Protein AF-A0A354R868-F1 (afdb_monomer)

Sequence (65 aa):
MMDIVKKNGDKIDFGKIAKALNCEVVGISAQHGTGCREAAAEIVKLARAGKKGEVPHVFTGSVEH

Structure (mmCIF, N/CA/C/O backbone):
data_AF-A0A354R868-F1
#
_entry.id   AF-A0A354R868-F1
#
loop_
_atom_site.group_PDB
_atom_site.id
_atom_site.type_symbol
_atom_site.label_atom_id
_atom_site.label_alt_id
_atom_site.label_comp_id
_atom_site.label_asym_id
_atom_site.label_entity_id
_atom_site.label_seq_id
_atom_site.pdbx_PDB_ins_code
_atom_site.Cartn_x
_atom_site.Cartn_y
_atom_site.Cartn_z
_atom_site.occupancy
_atom_site.B_iso_or_equiv
_atom_site.auth_seq_id
_atom_site.auth_comp_id
_atom_site.auth_asym_id
_atom_site.auth_atom_id
_atom_site.pdbx_PDB_model_num
ATOM 1 N N . MET A 1 1 ? -9.301 7.228 2.820 1.00 84.00 1 MET A N 1
ATOM 2 C CA . MET A 1 1 ? -9.105 6.896 4.250 1.00 84.00 1 MET A CA 1
ATOM 3 C C . MET A 1 1 ? -9.673 5.508 4.506 1.00 84.00 1 MET A C 1
ATOM 5 O O . MET A 1 1 ? -10.877 5.352 4.348 1.00 84.00 1 MET A O 1
ATOM 9 N N . MET A 1 2 ? -8.850 4.512 4.857 1.00 88.88 2 MET A N 1
ATOM 10 C CA . MET A 1 2 ? -9.359 3.142 5.066 1.00 88.88 2 MET A CA 1
ATOM 11 C C . MET A 1 2 ? -10.286 2.992 6.274 1.00 88.88 2 MET A C 1
ATOM 13 O O . MET A 1 2 ? -11.163 2.134 6.250 1.00 88.88 2 MET A O 1
ATOM 17 N N . ASP A 1 3 ? -10.149 3.848 7.289 1.00 88.94 3 ASP A N 1
ATOM 18 C CA . ASP A 1 3 ? -11.044 3.828 8.454 1.00 88.94 3 ASP A CA 1
ATOM 19 C C . ASP A 1 3 ? -12.505 4.086 8.074 1.00 88.94 3 ASP A C 1
ATOM 21 O O . ASP A 1 3 ? -13.398 3.341 8.466 1.00 88.94 3 ASP A O 1
ATOM 25 N N . ILE A 1 4 ? -12.747 5.101 7.240 1.00 89.50 4 ILE A N 1
ATOM 26 C CA . ILE A 1 4 ? -14.100 5.470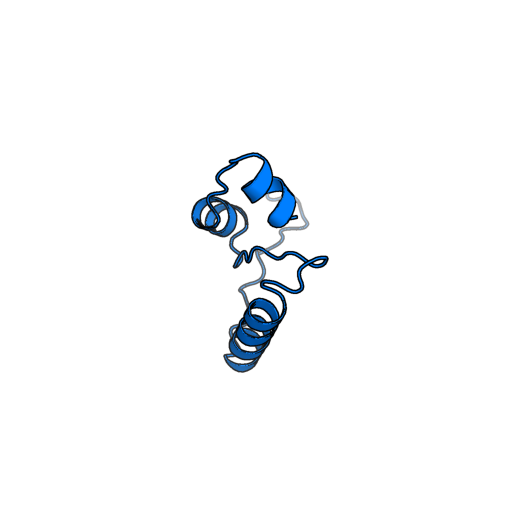 6.804 1.00 89.50 4 ILE A CA 1
ATOM 27 C C . ILE A 1 4 ? -14.698 4.375 5.922 1.00 89.50 4 ILE A C 1
ATOM 29 O O . ILE A 1 4 ? -15.849 4.001 6.106 1.00 89.50 4 ILE A O 1
ATOM 33 N N . VAL A 1 5 ? -13.902 3.825 5.004 1.00 89.62 5 VAL A N 1
ATOM 34 C CA . VAL A 1 5 ? -14.323 2.741 4.103 1.00 89.62 5 VAL A CA 1
ATOM 35 C C . VAL A 1 5 ? -14.768 1.522 4.913 1.00 89.62 5 VAL A C 1
ATOM 37 O O . VAL A 1 5 ? -15.862 1.005 4.706 1.00 89.62 5 VAL A O 1
ATOM 40 N N . LYS A 1 6 ? -13.972 1.112 5.910 1.00 87.50 6 LYS A N 1
ATOM 41 C CA . LYS A 1 6 ? -14.321 -0.009 6.789 1.00 87.50 6 LYS A CA 1
ATOM 42 C C . LYS A 1 6 ? -15.546 0.296 7.651 1.00 87.50 6 LYS A C 1
ATOM 44 O O . LYS A 1 6 ? -16.385 -0.581 7.834 1.00 87.50 6 LYS A O 1
ATOM 49 N N . LYS A 1 7 ? -15.658 1.527 8.159 1.00 90.31 7 LYS A N 1
ATOM 50 C CA . LYS A 1 7 ? -16.802 1.985 8.961 1.00 90.31 7 LYS A CA 1
ATOM 51 C C . LYS A 1 7 ? -18.107 1.998 8.161 1.00 90.31 7 LYS A C 1
ATOM 53 O O . LYS A 1 7 ? -19.143 1.645 8.711 1.00 90.31 7 LYS A O 1
ATOM 58 N N . ASN A 1 8 ? -18.049 2.366 6.885 1.00 92.19 8 ASN A N 1
ATOM 59 C CA . ASN A 1 8 ? -19.203 2.373 5.987 1.00 92.19 8 ASN A CA 1
ATOM 60 C C . ASN A 1 8 ? -19.542 0.981 5.427 1.00 92.19 8 ASN A C 1
ATOM 62 O O . ASN A 1 8 ? -20.617 0.798 4.865 1.00 92.19 8 ASN A O 1
ATOM 66 N N . GLY A 1 9 ? -18.659 -0.010 5.597 1.00 90.56 9 GLY A N 1
ATOM 67 C CA . GLY A 1 9 ? -18.845 -1.361 5.060 1.00 90.56 9 GLY A CA 1
ATOM 68 C C . GLY A 1 9 ? -18.512 -1.491 3.570 1.00 90.56 9 GLY A C 1
ATOM 69 O O . GLY A 1 9 ? -18.776 -2.536 2.971 1.00 90.56 9 GLY A O 1
ATOM 70 N N . ASP A 1 10 ? -17.906 -0.461 2.980 1.00 90.69 10 ASP A N 1
ATOM 71 C CA . ASP A 1 10 ? -17.442 -0.467 1.600 1.00 90.69 10 ASP A CA 1
ATOM 72 C C . ASP A 1 10 ? -16.280 -1.450 1.417 1.00 90.69 10 ASP A C 1
ATOM 74 O O . ASP A 1 10 ? -15.380 -1.574 2.255 1.00 90.69 10 ASP A O 1
ATOM 78 N N . LYS A 1 11 ? -16.274 -2.147 0.279 1.00 89.00 11 LYS A N 1
ATOM 79 C CA . LYS A 1 11 ? -15.201 -3.071 -0.102 1.00 89.00 11 LYS A CA 1
ATOM 80 C C . LYS A 1 11 ? -14.450 -2.503 -1.291 1.00 89.00 11 LYS A C 1
ATOM 82 O O . LYS A 1 11 ? -15.025 -2.299 -2.355 1.00 89.00 11 LYS A O 1
ATOM 87 N N . ILE A 1 12 ? -13.156 -2.273 -1.102 1.00 89.81 12 ILE A N 1
ATOM 88 C CA . ILE A 1 12 ? -12.265 -1.787 -2.152 1.00 89.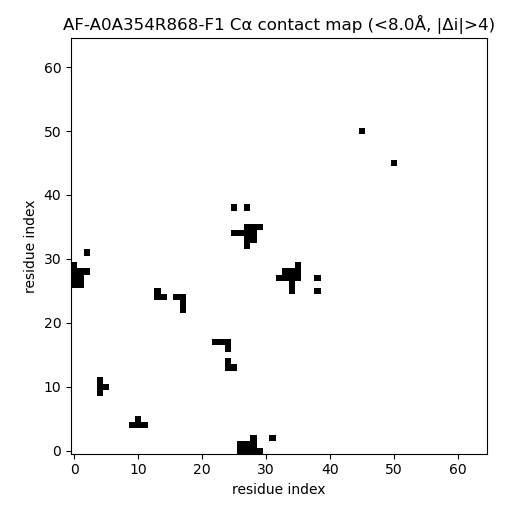81 12 ILE A CA 1
ATOM 89 C C . ILE A 1 12 ? -11.382 -2.941 -2.624 1.00 89.81 12 ILE A C 1
ATOM 91 O O . ILE A 1 12 ? -10.597 -3.499 -1.860 1.00 89.81 12 ILE A O 1
ATOM 95 N N . ASP A 1 13 ? -11.505 -3.275 -3.907 1.00 91.25 13 ASP A N 1
ATOM 96 C CA . ASP A 1 13 ? -10.656 -4.256 -4.581 1.00 91.25 13 ASP A CA 1
ATOM 97 C C . ASP A 1 13 ? -9.309 -3.627 -4.967 1.00 91.25 13 ASP A C 1
ATOM 99 O O . ASP A 1 13 ? -9.122 -3.141 -6.087 1.00 91.25 13 ASP A O 1
ATOM 103 N N . PHE A 1 14 ? -8.335 -3.674 -4.059 1.00 89.50 14 PHE A N 1
ATOM 104 C CA . PHE A 1 14 ? -6.989 -3.150 -4.315 1.00 89.50 14 PHE A CA 1
ATOM 105 C C . PHE A 1 14 ? -6.313 -3.788 -5.535 1.00 89.50 14 PHE A C 1
ATOM 107 O O . PHE A 1 14 ? -5.624 -3.090 -6.268 1.00 89.50 14 PHE A O 1
ATOM 114 N N . GLY A 1 15 ? -6.563 -5.071 -5.819 1.00 89.75 15 GLY A N 1
ATOM 115 C CA . GLY A 1 15 ? -5.988 -5.752 -6.984 1.00 89.75 15 GLY A CA 1
ATOM 116 C C . GLY A 1 15 ? -6.484 -5.206 -8.329 1.00 89.75 15 GLY A C 1
ATOM 117 O O . GLY A 1 15 ? -5.698 -5.058 -9.264 1.00 89.75 15 GLY A O 1
ATOM 118 N N . LYS A 1 16 ? -7.773 -4.847 -8.432 1.00 92.00 16 LYS A N 1
ATOM 119 C CA . LYS A 1 16 ? -8.320 -4.225 -9.652 1.00 92.00 16 LYS A CA 1
ATOM 120 C C . LYS A 1 16 ? -7.736 -2.832 -9.862 1.00 92.00 16 LYS A C 1
ATOM 122 O O . LYS A 1 16 ? -7.373 -2.491 -10.983 1.00 92.00 16 LYS A O 1
ATOM 127 N N . ILE A 1 17 ? -7.612 -2.059 -8.783 1.00 89.81 17 ILE A N 1
ATOM 128 C CA . ILE A 1 17 ? -7.026 -0.716 -8.822 1.00 89.81 17 ILE A CA 1
ATOM 129 C C . ILE A 1 17 ? -5.540 -0.801 -9.178 1.00 89.81 17 ILE A C 1
ATOM 131 O O . ILE A 1 17 ? -5.092 -0.084 -10.064 1.00 89.81 17 ILE A O 1
ATOM 135 N N . ALA A 1 18 ? -4.795 -1.719 -8.562 1.00 89.31 18 ALA A N 1
ATOM 136 C CA . ALA A 1 18 ? -3.383 -1.928 -8.856 1.00 89.31 18 ALA A CA 1
ATOM 137 C C . ALA A 1 18 ? -3.152 -2.300 -10.325 1.00 89.31 18 ALA A C 1
ATOM 139 O O . ALA A 1 18 ? -2.271 -1.743 -10.973 1.00 89.31 18 ALA A O 1
ATOM 140 N N . LYS A 1 19 ? -4.002 -3.171 -10.886 1.00 88.56 19 LYS A N 1
ATOM 141 C CA . LYS A 1 19 ? -3.968 -3.513 -12.313 1.00 88.56 19 LYS A CA 1
ATOM 142 C C . LYS A 1 19 ? -4.283 -2.314 -13.209 1.00 88.56 19 LYS A C 1
ATOM 144 O O . LYS A 1 19 ? -3.623 -2.136 -14.225 1.00 88.56 19 LYS A O 1
ATOM 149 N N . ALA A 1 20 ? -5.279 -1.507 -12.848 1.00 90.00 20 ALA A N 1
ATOM 150 C CA . ALA A 1 20 ? -5.670 -0.333 -13.628 1.00 90.00 20 ALA A CA 1
ATOM 151 C C . ALA A 1 20 ? -4.606 0.776 -13.600 1.00 90.00 20 ALA A C 1
ATOM 153 O O . ALA A 1 20 ? -4.387 1.441 -14.606 1.00 90.00 20 ALA A O 1
ATOM 154 N N . LEU A 1 21 ? -3.938 0.963 -12.460 1.00 86.38 21 LEU A N 1
ATOM 155 C CA . LEU A 1 21 ? -2.893 1.973 -12.274 1.00 86.38 21 LEU A CA 1
ATOM 156 C C . LEU A 1 21 ? -1.493 1.468 -12.641 1.00 86.38 21 LEU A C 1
ATOM 158 O O . LEU A 1 21 ? -0.548 2.253 -12.626 1.00 86.38 21 LEU A O 1
ATOM 162 N N . ASN A 1 22 ? -1.353 0.170 -12.929 1.00 83.12 22 ASN A N 1
ATOM 163 C CA . ASN A 1 22 ? -0.074 -0.518 -13.107 1.00 83.12 22 ASN A CA 1
ATOM 164 C C . ASN A 1 22 ? 0.938 -0.192 -11.990 1.00 83.12 22 ASN A C 1
ATOM 166 O O . ASN A 1 22 ? 2.126 0.021 -12.229 1.00 83.12 22 ASN A O 1
ATOM 170 N N . CYS A 1 23 ? 0.443 -0.095 -10.759 1.00 83.12 23 CYS A N 1
ATOM 171 C CA . CYS A 1 23 ? 1.211 0.310 -9.591 1.00 83.12 23 CYS A CA 1
ATOM 172 C C . CYS A 1 23 ? 0.686 -0.432 -8.365 1.00 83.12 23 CYS A C 1
ATOM 174 O O . CYS A 1 23 ? -0.495 -0.773 -8.296 1.00 83.12 23 CYS A O 1
ATOM 176 N N . GLU A 1 24 ? 1.554 -0.688 -7.393 1.00 85.69 24 GLU A N 1
ATOM 177 C CA . GLU A 1 24 ? 1.129 -1.290 -6.138 1.00 85.69 24 GLU A CA 1
ATOM 178 C C . GLU A 1 24 ? 0.278 -0.302 -5.334 1.00 85.69 24 GLU A C 1
ATOM 180 O O . GLU A 1 24 ? 0.587 0.886 -5.234 1.00 85.69 24 GLU A O 1
ATOM 185 N N . VAL A 1 25 ? -0.826 -0.793 -4.772 1.00 89.31 25 VAL A N 1
ATOM 186 C CA . VAL A 1 25 ? -1.779 0.033 -4.029 1.00 89.31 25 VAL A CA 1
ATOM 187 C C . VAL A 1 25 ? -1.912 -0.520 -2.627 1.00 89.31 25 VAL A C 1
ATOM 189 O O . VAL A 1 25 ? -2.292 -1.672 -2.432 1.00 89.31 25 VAL A O 1
ATOM 192 N N . VAL A 1 26 ? -1.654 0.341 -1.649 1.00 88.38 26 VAL A N 1
ATOM 193 C CA . VAL A 1 26 ? -1.750 0.019 -0.228 1.00 88.38 26 VAL A CA 1
ATOM 194 C C . VAL A 1 26 ? -2.766 0.932 0.446 1.00 88.38 26 VAL A C 1
ATOM 196 O O . VAL A 1 26 ? -2.814 2.141 0.214 1.00 88.38 26 VAL A O 1
ATOM 199 N N . GLY A 1 27 ? -3.621 0.348 1.281 1.00 88.38 27 GLY A N 1
ATOM 200 C CA . GLY A 1 27 ? -4.587 1.091 2.078 1.00 88.38 27 GLY A CA 1
ATOM 201 C C . GLY A 1 27 ? -3.968 1.575 3.386 1.00 88.38 27 GLY A C 1
ATOM 202 O O . GLY A 1 27 ? -3.436 0.772 4.147 1.00 88.38 27 GLY A O 1
ATOM 203 N N . ILE A 1 28 ? -4.091 2.871 3.684 1.00 91.19 28 ILE A N 1
ATOM 204 C CA . ILE A 1 28 ? -3.629 3.445 4.9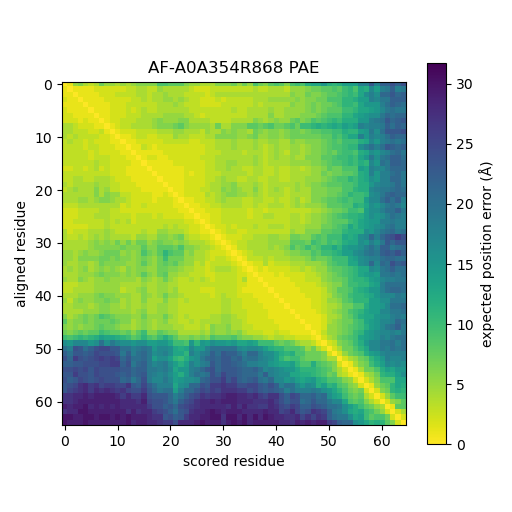56 1.00 91.19 28 ILE A CA 1
ATOM 205 C C . ILE A 1 28 ? -4.750 4.165 5.717 1.00 91.19 28 ILE A C 1
ATOM 207 O O . ILE A 1 28 ? -5.717 4.680 5.133 1.00 91.19 28 ILE A O 1
ATOM 211 N N . SER A 1 29 ? -4.587 4.237 7.037 1.00 88.75 29 SER A N 1
ATOM 212 C CA . SER A 1 29 ? -5.349 5.114 7.923 1.00 88.75 29 SER A CA 1
ATOM 213 C C . SER A 1 29 ? -4.389 5.939 8.772 1.00 88.75 29 SER A C 1
ATOM 215 O O . SER A 1 29 ? -3.813 5.444 9.739 1.00 88.75 29 SER A O 1
ATOM 217 N N . ALA A 1 30 ? -4.214 7.208 8.396 1.00 85.56 30 ALA A N 1
ATOM 218 C CA . ALA A 1 30 ? -3.303 8.114 9.090 1.00 85.56 30 ALA A CA 1
ATOM 219 C C . ALA A 1 30 ? -3.746 8.373 10.540 1.00 85.56 30 ALA A C 1
ATOM 221 O O . ALA A 1 30 ? -2.917 8.362 11.442 1.00 85.56 30 ALA A O 1
ATOM 222 N N . GLN A 1 31 ? -5.055 8.533 10.769 1.00 86.81 31 GLN A N 1
ATOM 223 C CA . GLN A 1 31 ? -5.613 8.823 12.096 1.00 86.81 31 GLN A CA 1
ATOM 224 C C . GLN A 1 31 ? -5.414 7.666 13.085 1.00 86.81 31 GLN A C 1
ATOM 226 O O . GLN A 1 31 ? -5.243 7.899 14.274 1.00 86.81 31 GLN A O 1
ATOM 231 N N . HIS A 1 32 ? -5.410 6.426 12.591 1.00 83.38 32 HIS A N 1
ATOM 232 C CA . HIS A 1 32 ? -5.244 5.218 13.405 1.00 83.38 32 HIS A CA 1
ATOM 233 C C . HIS A 1 32 ? -3.844 4.595 13.259 1.00 83.38 32 HIS A C 1
ATOM 235 O O . HIS A 1 32 ? -3.621 3.461 13.680 1.00 83.38 32 HIS A O 1
ATOM 241 N N . GLY A 1 33 ? -2.900 5.288 12.609 1.00 81.56 33 GLY A N 1
ATOM 242 C CA . GLY A 1 33 ? -1.521 4.822 12.419 1.00 81.56 33 GLY A CA 1
ATOM 243 C C . GLY A 1 33 ? -1.382 3.472 11.698 1.00 81.56 33 GLY A C 1
ATOM 244 O O . GLY A 1 33 ? -0.341 2.824 11.799 1.00 81.56 33 GLY A O 1
ATOM 245 N N . THR A 1 34 ? -2.419 3.022 10.990 1.00 84.69 34 THR A N 1
ATOM 246 C CA . THR A 1 34 ? -2.494 1.676 10.406 1.00 84.69 34 THR A CA 1
ATOM 247 C C . THR A 1 34 ? -2.076 1.709 8.936 1.00 84.69 34 THR A C 1
ATOM 249 O O . THR A 1 34 ? -2.481 2.599 8.186 1.00 84.69 34 THR A O 1
ATOM 252 N N . GLY A 1 35 ? -1.260 0.742 8.510 1.00 81.94 35 GLY A N 1
ATOM 253 C CA . GLY A 1 35 ? -0.800 0.598 7.121 1.00 81.94 35 GLY A CA 1
ATOM 254 C C . GLY A 1 35 ? 0.401 1.470 6.737 1.00 81.94 35 GLY A C 1
ATOM 255 O O . GLY A 1 35 ? 1.077 1.158 5.765 1.00 81.94 35 GLY A O 1
ATOM 256 N N . CYS A 1 36 ? 0.742 2.507 7.511 1.00 85.69 36 CYS A N 1
ATOM 257 C CA . CYS A 1 36 ? 1.858 3.403 7.177 1.00 85.69 36 CYS A CA 1
ATOM 258 C C . CYS A 1 36 ? 3.238 2.726 7.267 1.00 85.69 36 CYS A C 1
ATOM 260 O O . CYS A 1 36 ? 4.082 2.953 6.404 1.00 85.69 36 CYS A O 1
ATOM 262 N N . ARG A 1 37 ? 3.483 1.895 8.294 1.00 86.75 37 ARG A N 1
ATOM 263 C CA . ARG A 1 37 ? 4.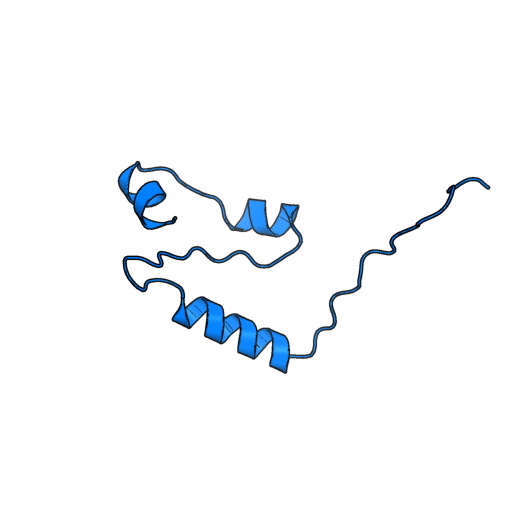768 1.178 8.442 1.00 86.75 37 ARG A CA 1
ATOM 264 C C . ARG A 1 37 ? 4.964 0.108 7.373 1.00 86.75 37 ARG A C 1
ATOM 266 O O . ARG A 1 37 ? 6.038 0.050 6.792 1.00 86.75 37 ARG A O 1
ATOM 273 N N . GLU A 1 38 ? 3.931 -0.684 7.104 1.00 86.38 38 GLU A N 1
ATOM 274 C CA . GLU A 1 38 ? 3.949 -1.705 6.046 1.00 86.38 38 GLU A CA 1
ATOM 275 C C . GLU A 1 38 ? 4.166 -1.067 4.671 1.00 86.38 38 GLU A C 1
ATOM 277 O O . GLU A 1 38 ? 5.045 -1.491 3.928 1.00 86.38 38 GLU A O 1
ATOM 282 N N . ALA A 1 39 ? 3.447 0.023 4.374 1.00 87.06 39 ALA A N 1
ATOM 283 C CA . ALA A 1 39 ? 3.646 0.789 3.147 1.00 87.06 39 ALA A CA 1
ATOM 284 C C . ALA A 1 39 ? 5.095 1.281 3.016 1.00 87.06 39 ALA A C 1
ATOM 286 O O . ALA A 1 39 ? 5.718 1.106 1.974 1.00 87.06 39 ALA A O 1
ATOM 287 N N . ALA A 1 40 ? 5.659 1.858 4.081 1.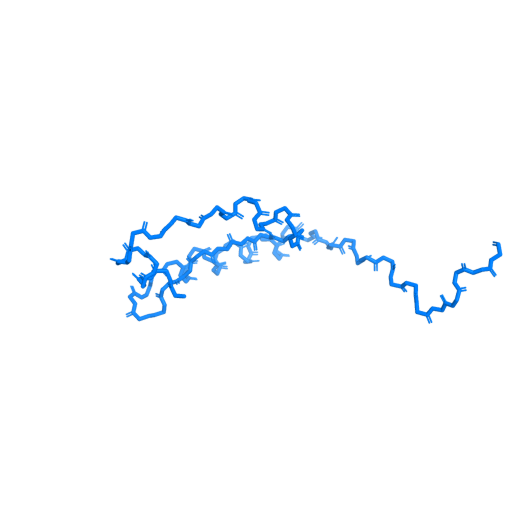00 87.19 40 ALA A N 1
ATOM 288 C CA . ALA A 1 40 ? 7.046 2.312 4.075 1.00 87.19 40 ALA A CA 1
ATOM 289 C C . ALA A 1 40 ? 8.042 1.153 3.883 1.00 87.19 40 ALA A C 1
ATOM 291 O O . ALA A 1 40 ? 9.019 1.305 3.151 1.00 87.19 40 ALA A O 1
ATOM 292 N N . ALA A 1 41 ? 7.797 -0.000 4.508 1.00 88.19 41 ALA A N 1
ATOM 293 C CA . ALA A 1 41 ? 8.651 -1.176 4.383 1.00 88.19 41 ALA A CA 1
ATOM 294 C C . ALA A 1 41 ? 8.659 -1.735 2.951 1.00 88.19 41 ALA A C 1
ATOM 296 O O . ALA A 1 41 ? 9.740 -1.963 2.402 1.00 88.19 41 ALA A O 1
ATOM 297 N N . GLU A 1 42 ? 7.491 -1.883 2.315 1.00 86.12 42 GLU A N 1
ATOM 298 C CA . GLU A 1 42 ? 7.413 -2.324 0.915 1.00 86.12 42 GLU A CA 1
ATOM 299 C C . GLU A 1 42 ? 8.046 -1.301 -0.036 1.00 86.12 42 GLU A C 1
ATOM 301 O O . GLU A 1 42 ? 8.814 -1.692 -0.911 1.00 86.12 42 GLU A O 1
ATOM 306 N N . ILE A 1 43 ? 7.860 0.007 0.183 1.00 86.62 43 ILE A N 1
ATOM 307 C CA . ILE A 1 43 ? 8.541 1.044 -0.615 1.00 86.62 43 ILE A CA 1
ATOM 308 C C . ILE A 1 43 ? 10.064 0.890 -0.528 1.00 86.62 43 ILE A C 1
ATOM 310 O O . ILE A 1 43 ? 10.751 0.906 -1.550 1.00 86.62 43 ILE A O 1
ATOM 314 N N . VAL A 1 44 ? 10.613 0.710 0.678 1.00 88.94 44 VAL A N 1
ATOM 315 C CA . VAL A 1 44 ? 12.060 0.523 0.873 1.00 88.94 44 VAL A CA 1
ATOM 316 C C . VAL A 1 44 ? 12.547 -0.754 0.191 1.00 88.94 44 VAL A C 1
ATOM 318 O O . VAL A 1 44 ? 13.618 -0.757 -0.420 1.00 88.94 44 VAL A O 1
ATOM 321 N N . LYS A 1 45 ? 11.775 -1.838 0.263 1.00 87.88 45 LYS A N 1
ATOM 322 C CA . LYS A 1 45 ? 12.090 -3.110 -0.393 1.00 87.88 45 LYS A CA 1
ATOM 323 C C . LYS A 1 45 ? 12.075 -2.982 -1.918 1.00 87.88 45 LYS A C 1
ATOM 325 O O . LYS A 1 45 ? 13.023 -3.426 -2.560 1.00 87.88 45 LYS A O 1
ATOM 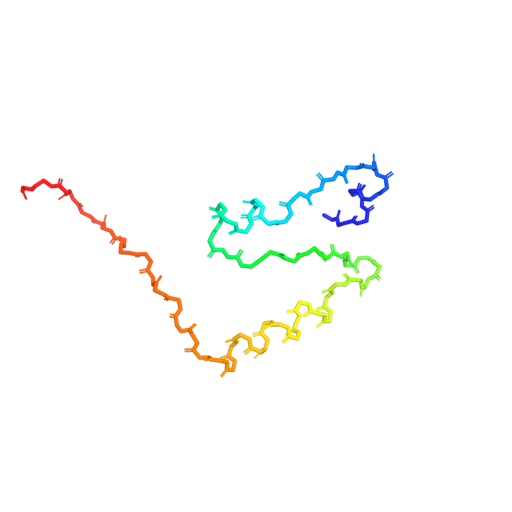330 N N . LEU A 1 46 ? 11.060 -2.336 -2.491 1.00 83.81 46 LEU A N 1
ATOM 331 C CA . LEU A 1 46 ? 10.955 -2.070 -3.928 1.00 83.81 46 LEU A CA 1
ATOM 332 C C . LEU A 1 46 ? 12.099 -1.177 -4.419 1.00 83.81 46 LEU A C 1
ATOM 334 O O . LEU A 1 46 ? 12.737 -1.490 -5.424 1.00 83.81 46 LEU A O 1
ATOM 338 N N . ALA A 1 47 ? 12.419 -0.116 -3.674 1.00 84.62 47 ALA A N 1
ATOM 339 C CA . ALA A 1 47 ? 13.542 0.766 -3.979 1.00 84.62 47 ALA A CA 1
ATOM 340 C C . ALA A 1 47 ? 14.883 0.012 -3.959 1.00 84.62 47 ALA A C 1
ATOM 342 O O . ALA A 1 47 ? 15.706 0.185 -4.857 1.00 84.62 47 ALA A O 1
ATOM 343 N N . ARG A 1 48 ? 15.090 -0.875 -2.974 1.00 86.31 48 ARG A N 1
ATOM 344 C CA . ARG A 1 48 ? 16.284 -1.734 -2.884 1.00 86.31 48 ARG A CA 1
ATOM 345 C C . ARG A 1 48 ? 16.353 -2.790 -3.983 1.00 86.31 48 ARG A C 1
ATOM 347 O O . ARG A 1 48 ? 17.450 -3.117 -4.420 1.00 86.31 48 ARG A O 1
ATOM 354 N N . ALA A 1 49 ? 15.215 -3.314 -4.432 1.00 83.94 49 ALA A N 1
ATOM 355 C CA . ALA A 1 49 ? 15.154 -4.294 -5.513 1.00 83.94 49 ALA A CA 1
ATOM 356 C C . ALA A 1 49 ? 15.588 -3.714 -6.872 1.00 83.94 49 ALA A C 1
ATOM 358 O O . ALA A 1 49 ? 15.847 -4.475 -7.801 1.00 83.94 49 ALA A O 1
ATOM 359 N N . GLY A 1 50 ? 15.674 -2.384 -7.007 1.00 68.00 50 GLY A N 1
ATOM 360 C CA . GLY A 1 50 ? 16.280 -1.733 -8.170 1.00 68.00 50 GLY A CA 1
ATOM 361 C C . GLY A 1 50 ? 15.507 -1.908 -9.480 1.00 68.00 50 GLY A C 1
ATOM 362 O O . GLY A 1 50 ? 16.042 -1.586 -10.542 1.00 68.00 50 GLY A O 1
ATOM 363 N N . LYS A 1 51 ? 14.254 -2.388 -9.435 1.00 64.62 51 LYS A N 1
ATOM 364 C CA . LYS A 1 51 ? 13.367 -2.414 -10.604 1.00 64.62 51 LYS A CA 1
ATOM 365 C C . LYS A 1 51 ? 13.049 -0.977 -11.009 1.00 64.62 51 LYS A C 1
ATOM 367 O O . LYS A 1 51 ? 12.144 -0.350 -10.466 1.00 64.62 51 LYS A O 1
ATOM 372 N N . LYS A 1 52 ? 13.797 -0.458 -11.980 1.00 60.47 52 LYS A N 1
ATOM 373 C CA . LYS A 1 52 ? 13.385 0.720 -12.741 1.00 60.47 52 LYS A CA 1
ATOM 374 C C . LYS A 1 52 ? 12.117 0.320 -13.485 1.00 60.47 52 LYS A C 1
ATOM 376 O O . LYS A 1 52 ? 12.175 -0.556 -14.343 1.00 60.47 52 LYS A O 1
ATOM 381 N N . GLY A 1 53 ? 10.979 0.893 -13.100 1.00 60.47 53 GLY A N 1
ATOM 382 C CA . GLY A 1 53 ? 9.765 0.756 -13.893 1.00 60.47 53 GLY A CA 1
ATOM 383 C C . GL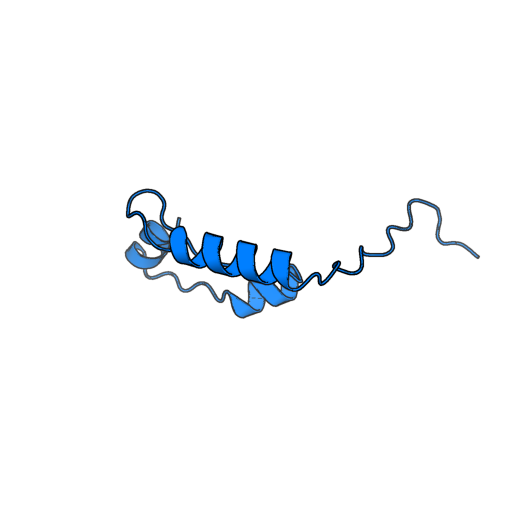Y A 1 53 ? 10.076 1.223 -15.310 1.00 60.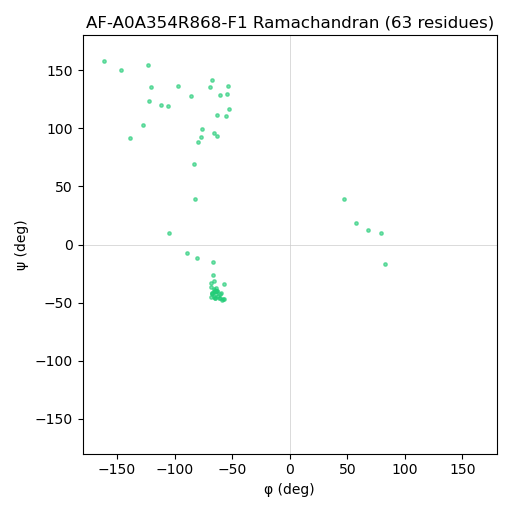47 53 GLY A C 1
ATOM 384 O O . GLY A 1 53 ? 10.674 2.289 -15.478 1.00 60.47 53 GLY A O 1
ATOM 385 N N . GLU A 1 54 ? 9.740 0.410 -16.308 1.00 58.38 54 GLU A N 1
ATOM 386 C CA . GLU A 1 54 ? 9.712 0.881 -17.687 1.00 58.38 54 GLU A CA 1
ATOM 387 C C . GLU A 1 54 ? 8.783 2.090 -17.713 1.00 58.38 54 GLU A C 1
ATOM 389 O O . GLU A 1 54 ? 7.583 1.982 -17.452 1.00 58.38 54 GLU A O 1
ATOM 394 N N . VAL A 1 55 ? 9.370 3.269 -17.918 1.00 60.09 55 VAL A N 1
ATOM 395 C CA . VAL A 1 55 ? 8.584 4.475 -18.136 1.00 60.09 55 VAL A CA 1
ATOM 396 C C . VAL A 1 55 ? 7.755 4.219 -19.391 1.00 60.09 55 VAL A C 1
ATOM 398 O O . VAL A 1 55 ? 8.325 3.773 -20.393 1.00 60.09 55 VAL A O 1
ATOM 401 N N . PRO A 1 56 ? 6.428 4.439 -19.356 1.00 63.28 56 PRO A N 1
ATOM 402 C CA . PRO A 1 56 ? 5.633 4.303 -20.563 1.00 63.28 56 PRO A CA 1
ATOM 403 C C . PRO A 1 56 ? 6.271 5.186 -21.632 1.00 63.28 56 PRO A C 1
ATOM 405 O O . PRO A 1 56 ? 6.698 6.305 -21.338 1.00 63.28 56 PRO A O 1
ATOM 408 N N . HIS A 1 57 ? 6.386 4.672 -22.852 1.00 65.25 57 HIS A N 1
ATOM 409 C CA . HIS A 1 57 ? 6.878 5.450 -23.981 1.00 65.25 57 HIS A CA 1
ATOM 410 C C . HIS A 1 57 ? 5.876 6.591 -24.212 1.00 65.25 57 HIS A C 1
ATOM 412 O O . HIS A 1 57 ? 4.833 6.409 -24.839 1.00 65.25 57 HIS A O 1
ATOM 418 N N . VAL A 1 58 ? 6.129 7.752 -23.608 1.00 61.31 58 VAL A N 1
ATOM 419 C CA . VAL A 1 58 ? 5.299 8.938 -23.800 1.00 61.31 58 VAL A CA 1
ATOM 420 C C . VAL A 1 58 ? 5.663 9.488 -25.173 1.00 61.31 58 VAL A C 1
ATOM 422 O O . VAL A 1 58 ? 6.690 10.142 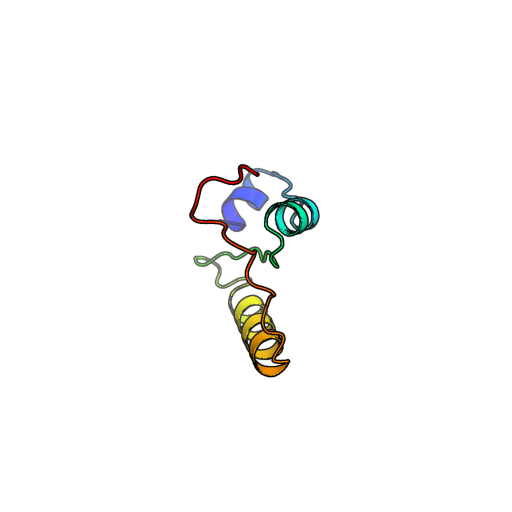-25.336 1.00 61.31 58 VAL A O 1
ATOM 425 N N . PHE A 1 59 ? 4.847 9.182 -26.179 1.00 65.81 59 PHE A N 1
ATOM 426 C CA . PHE A 1 59 ? 4.958 9.797 -27.497 1.00 65.81 59 PHE A CA 1
ATOM 427 C C . PHE A 1 59 ? 4.367 11.209 -27.427 1.00 65.81 59 PHE A C 1
ATOM 429 O O . PHE A 1 59 ? 3.167 11.413 -27.577 1.00 65.81 59 PHE A O 1
ATOM 436 N N . THR A 1 60 ? 5.214 12.201 -27.158 1.00 63.16 60 THR A N 1
ATOM 437 C CA . THR A 1 60 ? 4.872 13.634 -27.145 1.00 63.16 60 THR A CA 1
ATOM 438 C C . THR A 1 60 ? 4.888 14.260 -28.555 1.00 63.16 60 THR A C 1
ATOM 440 O O . THR A 1 60 ? 5.330 15.393 -28.729 1.00 63.16 60 THR A O 1
ATOM 443 N N . GLY A 1 61 ? 4.416 13.543 -29.584 1.00 70.31 61 GLY A N 1
ATOM 444 C CA . GLY A 1 61 ? 4.347 14.028 -30.973 1.00 70.31 61 GLY A CA 1
ATOM 445 C C . GLY A 1 61 ? 3.383 13.217 -31.849 1.00 70.31 61 GLY A C 1
ATOM 446 O O . GLY A 1 61 ? 3.067 12.080 -31.499 1.00 70.31 61 GLY A O 1
ATOM 447 N N . SER A 1 62 ? 2.898 13.808 -32.955 1.00 60.94 62 SER A N 1
ATOM 448 C CA . SER A 1 62 ? 1.937 13.180 -33.880 1.00 60.94 62 SER A CA 1
ATOM 449 C C . SER A 1 62 ? 2.421 11.811 -34.347 1.00 60.94 62 SER A C 1
ATOM 451 O O . SER A 1 62 ? 3.444 11.695 -35.020 1.00 60.94 62 SER A O 1
ATOM 453 N N . VAL A 1 63 ? 1.663 10.777 -33.985 1.00 65.62 63 VAL A N 1
ATOM 454 C CA . VAL A 1 63 ? 1.884 9.393 -34.409 1.00 65.62 63 VAL A CA 1
ATOM 455 C C . VAL A 1 63 ? 1.265 9.185 -35.794 1.00 65.62 63 VAL A C 1
ATOM 457 O O . VAL A 1 63 ? 0.242 8.538 -35.957 1.00 65.62 63 VAL A O 1
ATOM 460 N N . GLU A 1 64 ? 1.859 9.811 -36.806 1.00 59.25 64 GLU A N 1
ATOM 461 C CA . GLU A 1 64 ? 1.457 9.645 -38.205 1.00 59.25 64 GLU A CA 1
ATOM 462 C C . GLU A 1 64 ? 2.705 9.549 -39.094 1.00 59.25 64 GLU A C 1
ATOM 464 O O . GLU A 1 64 ? 3.242 10.571 -39.522 1.00 59.25 64 GLU A O 1
ATOM 469 N N . HIS A 1 65 ? 3.184 8.321 -39.330 1.00 44.12 65 HIS A N 1
ATOM 470 C CA . HIS A 1 65 ? 3.366 7.738 -40.671 1.00 44.12 65 HIS A CA 1
ATOM 471 C C . HIS A 1 65 ? 3.660 6.235 -40.584 1.00 44.12 65 HIS A C 1
ATOM 473 O O . HIS A 1 65 ? 4.486 5.848 -39.726 1.00 44.12 65 HIS A O 1
#

pLDDT: mean 81.23, std 11.6, range [44.12, 92.19]

Mean predicted aligned error: 9.35 Å

Nearest PDB structures (foldseek):
  2wji-assembly1_A  TM=8.608E-01  e=1.110E-01  Methanocaldococcus jannaschii
  7bvu-assembly2_B  TM=8.320E-01  e=1.377E-01  Streptococcus thermophilus LMG 18311
  7bvu-assembly1_A  TM=7.978E-01  e=2.448E-01  Streptococcus thermophilus LMG 18311
  4q00-assembly1_A  TM=6.277E-01  e=7.740E-01  Escherichia coli K-12

Radius of gyration: 16.8 Å; Cα contacts (8 Å, |Δi|>4): 33; chains: 1; bounding box: 36×20×54 Å

Solvent-accessible surface area (backbone atoms only — not comparable to full-atom values): 4276 Å² total; per-residue (Å²): 104,45,60,59,36,59,74,73,67,57,83,80,65,48,67,62,50,18,63,76,65,74,42,91,64,80,74,42,22,79,93,75,66,38,44,56,65,61,50,52,50,51,51,53,49,52,63,70,66,63,71,73,74,82,71,75,87,77,75,92,60,87,94,78,133

Foldseek 3Di:
DVVVCVVVVHDDDQVVVCVVVVHHDWDDDPVVRPRPVVVVVVVVVVVVVVPPPPDPPPPPDDPDD

Secondary structure (DSSP, 8-state):
-HHHHHHHT----HHHHHHHHTS-----BTTTTBSHHHHHHHHHHHHHHT----------S----